Protein AF-A0A496Q673-F1 (afdb_monomer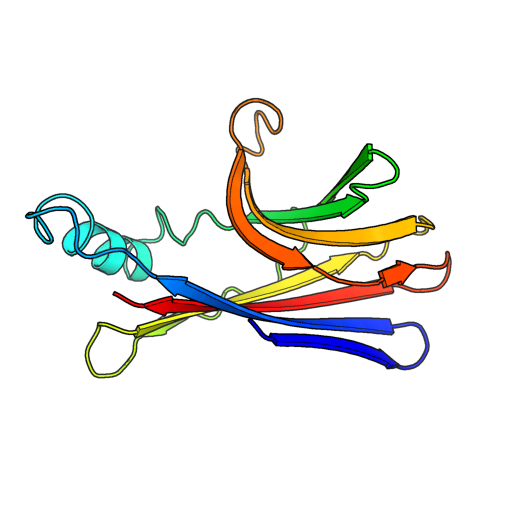_lite)

Secondary structure (DSSP, 8-state):
-EEEEEEETTEEEEEEEEEEE--TTSS-STTTTHHHHHHHHHS-SSSTT--EEEEEETTTTEEEEE-S--EEEEEEE-TTSSEEEEEEEEEE-----EEEEEEEEEEE-TTSTTT-EEEEEEEEEEEEE-TT-EEEEEEEEEEE-

Radius of gyration: 16.32 Å; chains: 1; bounding box: 43×30×43 Å

Structure (mmCIF, N/CA/C/O backbone):
data_AF-A0A496Q673-F1
#
_entry.id   AF-A0A496Q673-F1
#
loop_
_atom_site.group_PDB
_atom_site.id
_atom_site.type_symbol
_atom_site.label_atom_id
_atom_site.label_alt_id
_atom_site.label_comp_id
_atom_site.label_asym_id
_atom_site.label_entity_id
_atom_site.label_seq_id
_atom_site.pdbx_PDB_ins_code
_atom_site.Cartn_x
_atom_site.Cartn_y
_atom_site.Cartn_z
_atom_site.occupancy
_atom_site.B_iso_or_equiv
_atom_site.auth_seq_id
_atom_site.auth_comp_id
_atom_site.auth_asym_id
_atom_site.auth_atom_id
_atom_site.pdbx_PDB_model_num
ATOM 1 N N . MET A 1 1 ? -3.825 8.373 -11.706 1.00 75.38 1 MET A N 1
ATOM 2 C CA . MET A 1 1 ? -4.002 7.482 -10.546 1.00 75.38 1 MET A CA 1
ATOM 3 C C . MET A 1 1 ? -5.462 7.533 -10.165 1.00 75.38 1 MET A C 1
ATOM 5 O O . MET A 1 1 ? -6.029 8.619 -10.192 1.00 75.38 1 MET A O 1
ATOM 9 N N . THR A 1 2 ? -6.043 6.386 -9.850 1.00 84.06 2 THR A N 1
ATOM 10 C CA . THR A 1 2 ? -7.451 6.256 -9.476 1.00 84.06 2 THR A CA 1
ATOM 11 C C . THR A 1 2 ? -7.515 5.630 -8.093 1.00 84.06 2 THR A C 1
ATOM 13 O O . THR A 1 2 ? -6.848 4.631 -7.845 1.00 84.06 2 THR A O 1
ATOM 16 N N . VAL A 1 3 ? -8.302 6.215 -7.193 1.00 87.44 3 VAL A N 1
ATOM 17 C CA . VAL A 1 3 ? -8.522 5.707 -5.835 1.00 87.44 3 VAL A CA 1
ATOM 18 C C . VAL A 1 3 ? -10.020 5.607 -5.604 1.00 87.44 3 VAL A C 1
ATOM 20 O O . VAL A 1 3 ? -10.765 6.541 -5.900 1.00 87.44 3 VAL A O 1
ATOM 23 N N . ARG A 1 4 ? -10.470 4.483 -5.051 1.00 91.06 4 ARG A N 1
ATOM 24 C CA . ARG A 1 4 ? -11.857 4.278 -4.641 1.00 91.06 4 ARG A CA 1
ATOM 25 C C . ARG A 1 4 ? -11.907 3.599 -3.281 1.00 91.06 4 ARG A C 1
ATOM 27 O O . ARG A 1 4 ? -11.413 2.488 -3.121 1.00 91.06 4 ARG A O 1
ATOM 34 N N . VAL A 1 5 ? -12.577 4.234 -2.326 1.00 86.06 5 VAL A N 1
ATOM 35 C CA . VAL A 1 5 ? -12.845 3.661 -1.002 1.00 86.06 5 VAL A CA 1
ATOM 36 C C . VAL A 1 5 ? -14.299 3.193 -0.949 1.00 86.06 5 VAL A C 1
ATOM 38 O O . VAL A 1 5 ? -15.216 3.935 -1.296 1.00 86.06 5 VAL A O 1
ATOM 41 N N . VAL A 1 6 ? -14.525 1.943 -0.547 1.00 90.31 6 VAL A N 1
ATOM 42 C CA . VAL A 1 6 ? -15.849 1.317 -0.452 1.00 90.31 6 VAL A CA 1
ATOM 43 C C . VAL A 1 6 ? -16.016 0.704 0.931 1.00 90.31 6 VAL A C 1
ATOM 45 O O . VAL A 1 6 ? -15.234 -0.152 1.341 1.00 90.31 6 VAL A O 1
ATOM 48 N N . LYS A 1 7 ? -17.080 1.082 1.641 1.00 86.31 7 LYS A N 1
ATOM 49 C CA . LYS A 1 7 ? -17.464 0.433 2.898 1.00 86.31 7 LYS A CA 1
ATOM 50 C C . LYS A 1 7 ? -18.497 -0.662 2.631 1.00 86.31 7 LYS A C 1
ATOM 52 O O . LYS A 1 7 ? -19.541 -0.394 2.043 1.00 86.31 7 LYS A O 1
ATOM 57 N N . LYS A 1 8 ? -18.231 -1.888 3.092 1.00 84.00 8 LYS A N 1
ATOM 58 C CA . LYS A 1 8 ? -19.176 -3.017 3.053 1.00 84.00 8 LYS A CA 1
ATOM 59 C C . LYS A 1 8 ? -19.221 -3.691 4.423 1.00 84.00 8 LYS A C 1
ATOM 61 O O . LYS A 1 8 ? -18.346 -4.479 4.765 1.00 84.00 8 LYS A O 1
ATOM 66 N N . GLY A 1 9 ? -20.239 -3.379 5.223 1.00 87.81 9 GLY A N 1
ATOM 67 C CA . GLY A 1 9 ? -20.327 -3.867 6.603 1.00 87.81 9 GLY A CA 1
ATOM 68 C C . GLY A 1 9 ? -19.133 -3.394 7.440 1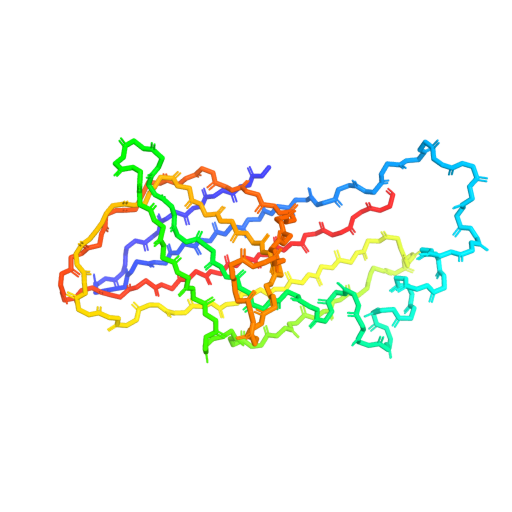.00 87.81 9 GLY A C 1
ATOM 69 O O . GLY A 1 9 ? -18.910 -2.190 7.565 1.00 87.81 9 GLY A O 1
ATOM 70 N N . ARG A 1 10 ? -18.363 -4.345 7.988 1.00 87.12 10 ARG A N 1
ATOM 71 C CA . ARG A 1 10 ? -17.136 -4.089 8.771 1.00 87.12 10 ARG A CA 1
ATOM 72 C C . ARG A 1 10 ? -15.874 -3.925 7.914 1.00 87.12 10 ARG A C 1
ATOM 74 O O . ARG A 1 10 ? -14.807 -3.669 8.458 1.00 87.12 10 ARG A O 1
ATOM 81 N N . VAL A 1 11 ? -15.987 -4.066 6.594 1.00 88.19 11 VAL A N 1
ATOM 82 C CA . VAL A 1 11 ? -14.853 -3.966 5.669 1.00 88.19 11 VAL A CA 1
ATOM 83 C C . VAL A 1 11 ? -14.771 -2.566 5.081 1.00 88.19 11 VAL A C 1
ATOM 85 O O . VAL A 1 11 ? -15.759 -2.077 4.521 1.00 88.19 11 VAL A O 1
ATOM 88 N N . LYS A 1 12 ? -13.584 -1.961 5.121 1.00 90.12 12 LYS A N 1
ATOM 89 C CA . LYS A 1 12 ? -13.222 -0.804 4.294 1.00 90.12 12 LYS A CA 1
ATOM 90 C C . LYS A 1 12 ? -12.272 -1.266 3.195 1.00 90.12 12 LYS A C 1
ATOM 92 O O . LYS A 1 12 ? -11.099 -1.519 3.444 1.00 90.12 12 LYS A O 1
ATOM 97 N N . LYS A 1 13 ? -12.809 -1.418 1.984 1.00 91.06 13 LYS A N 1
ATOM 98 C CA . LYS A 1 13 ? -12.046 -1.791 0.792 1.00 91.06 13 LYS A CA 1
ATOM 99 C C . LYS A 1 13 ? -11.492 -0.537 0.132 1.00 91.06 13 LYS A C 1
ATOM 101 O O . LYS A 1 13 ? -12.257 0.367 -0.197 1.00 91.06 13 LYS A O 1
ATOM 106 N N . VAL A 1 14 ? -10.190 -0.502 -0.091 1.00 90.75 14 VAL A N 1
ATOM 107 C CA . VAL A 1 14 ? -9.482 0.561 -0.801 1.00 90.75 14 VAL A CA 1
ATOM 108 C C . VAL A 1 14 ? -8.979 -0.038 -2.102 1.00 90.75 14 VAL A C 1
ATOM 110 O O . VAL A 1 14 ? -8.244 -1.018 -2.088 1.00 90.75 14 VAL A O 1
ATOM 113 N N . LEU A 1 15 ? -9.422 0.510 -3.225 1.00 91.25 15 LEU A N 1
ATOM 114 C CA . LEU A 1 15 ? -9.040 0.073 -4.562 1.00 91.25 15 LEU A CA 1
ATOM 115 C C . LEU A 1 15 ? -8.202 1.179 -5.193 1.00 91.25 15 LEU A C 1
ATOM 117 O O . LEU A 1 15 ? -8.665 2.319 -5.281 1.00 91.25 15 LEU A O 1
ATOM 121 N N . ILE A 1 16 ? -6.981 0.854 -5.599 1.00 88.69 16 ILE A N 1
ATOM 122 C CA . ILE A 1 16 ? -6.011 1.820 -6.113 1.00 88.69 16 ILE A CA 1
ATOM 123 C C . ILE A 1 16 ? -5.476 1.316 -7.441 1.00 88.69 16 ILE A C 1
ATOM 125 O O . ILE A 1 16 ? -5.063 0.166 -7.555 1.00 88.69 16 ILE A O 1
ATOM 129 N N . GLU A 1 17 ? -5.448 2.201 -8.429 1.00 85.31 17 GLU A N 1
ATOM 130 C CA . GLU A 1 17 ? -4.749 1.977 -9.687 1.00 85.31 17 GLU A CA 1
ATOM 131 C C . GLU A 1 17 ? -3.745 3.105 -9.924 1.00 85.31 17 GLU A C 1
ATOM 133 O O . GLU A 1 17 ? -4.102 4.291 -10.000 1.00 85.31 17 GLU A O 1
ATOM 138 N N . SER A 1 18 ? -2.472 2.744 -10.061 1.00 81.06 18 SER A N 1
ATOM 139 C CA . SER A 1 18 ? -1.390 3.686 -10.349 1.00 81.06 18 SER A CA 1
ATOM 140 C C . SER A 1 18 ? -0.571 3.245 -11.556 1.00 81.06 18 SER A C 1
ATOM 142 O O . SE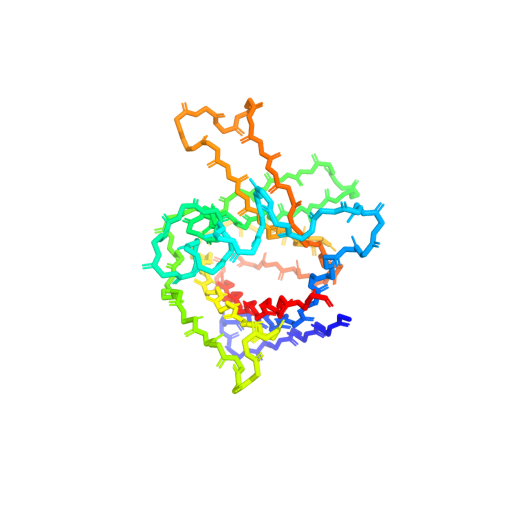R A 1 18 ? -0.638 2.103 -12.000 1.00 81.06 18 SER A O 1
ATOM 144 N N . VAL A 1 19 ? 0.180 4.194 -12.116 1.00 74.56 19 VAL A N 1
ATOM 145 C CA . VAL A 1 19 ? 1.066 3.963 -13.257 1.00 74.56 19 VAL A CA 1
ATOM 146 C C . VAL A 1 19 ? 2.458 4.434 -12.870 1.00 74.56 19 VAL A C 1
ATOM 148 O O . VAL A 1 19 ? 2.648 5.621 -12.604 1.00 74.56 19 VAL A O 1
ATOM 151 N N . LEU A 1 20 ? 3.423 3.524 -12.890 1.00 71.38 20 LEU A N 1
ATOM 152 C CA . LEU A 1 20 ? 4.842 3.833 -12.827 1.00 71.38 20 LEU A CA 1
ATOM 153 C C . LEU A 1 20 ? 5.371 3.972 -14.258 1.00 71.38 20 LEU A C 1
ATOM 155 O O . LEU A 1 20 ? 5.329 3.019 -15.035 1.00 71.38 20 LEU A O 1
ATOM 159 N N . ARG A 1 21 ? 5.841 5.173 -14.615 1.00 66.50 21 ARG A N 1
ATOM 160 C CA . ARG A 1 21 ? 6.469 5.448 -15.916 1.00 66.50 21 ARG A CA 1
ATOM 161 C C . ARG A 1 21 ? 7.982 5.443 -15.775 1.00 66.50 21 ARG A C 1
ATOM 163 O O . ARG A 1 21 ? 8.530 6.235 -15.008 1.00 66.50 21 ARG A O 1
ATOM 170 N N . LEU A 1 22 ? 8.650 4.603 -16.550 1.00 58.44 22 LEU A N 1
ATOM 171 C CA . LEU A 1 22 ? 10.105 4.541 -16.601 1.00 58.44 22 LEU A CA 1
ATOM 172 C C . LEU A 1 22 ? 10.591 5.559 -17.658 1.00 58.44 22 LEU A C 1
ATOM 174 O O . LEU A 1 22 ? 10.364 5.400 -18.849 1.00 58.44 22 LEU A O 1
ATOM 178 N N . ASN A 1 23 ? 11.181 6.688 -17.246 1.00 48.78 23 ASN A N 1
ATOM 179 C CA . ASN A 1 23 ? 11.498 7.798 -18.164 1.00 48.78 23 ASN A CA 1
ATOM 180 C C . ASN A 1 23 ? 12.648 7.485 -19.157 1.00 48.78 23 ASN A C 1
ATOM 182 O O . ASN A 1 23 ? 13.770 7.191 -18.748 1.00 48.78 23 ASN A O 1
ATOM 186 N N . LYS A 1 24 ? 12.418 7.740 -20.457 1.00 38.84 24 LYS A N 1
ATOM 187 C CA . LYS A 1 24 ? 13.354 7.657 -21.614 1.00 38.84 24 LYS A CA 1
ATOM 188 C C . LYS A 1 24 ? 14.572 8.621 -21.618 1.00 38.84 24 LYS A C 1
ATOM 190 O O . LYS A 1 24 ? 15.076 8.962 -22.686 1.00 38.84 24 LYS A O 1
ATOM 195 N N . LYS A 1 25 ? 15.066 9.117 -20.474 1.00 37.44 25 LYS A N 1
ATOM 196 C CA . LYS A 1 25 ? 16.209 10.070 -20.434 1.00 37.44 25 LYS A CA 1
ATOM 197 C C . LYS A 1 25 ? 17.591 9.444 -20.213 1.00 37.44 25 LYS A C 1
ATOM 199 O O . LYS A 1 25 ? 18.580 10.169 -20.270 1.00 37.44 25 LYS A O 1
ATOM 204 N N . ASN A 1 26 ? 17.681 8.126 -20.064 1.00 35.03 26 ASN A N 1
ATOM 205 C CA . ASN A 1 26 ? 18.953 7.407 -20.107 1.00 35.03 26 ASN A CA 1
ATOM 206 C C . ASN A 1 26 ? 19.106 6.750 -21.484 1.00 35.03 26 ASN A C 1
ATOM 208 O O . ASN A 1 26 ? 18.317 5.882 -21.849 1.00 35.03 26 ASN A O 1
ATOM 212 N N . LYS A 1 27 ? 20.116 7.166 -22.263 1.00 31.41 27 LYS A N 1
ATOM 213 C CA . LYS A 1 27 ? 20.520 6.541 -23.542 1.00 31.41 27 LYS A CA 1
ATOM 214 C C . LYS A 1 27 ? 21.186 5.170 -23.320 1.00 31.41 27 LYS A C 1
ATOM 216 O O . LYS A 1 27 ? 22.305 4.932 -23.754 1.00 31.41 27 LYS A O 1
ATOM 221 N N . SER A 1 28 ? 20.504 4.287 -22.608 1.00 30.02 28 SER A N 1
ATOM 222 C CA . SER A 1 28 ? 20.840 2.875 -22.471 1.00 30.02 28 SER A CA 1
ATOM 223 C C . SER A 1 28 ? 19.603 2.171 -21.930 1.00 30.02 28 SER A C 1
ATOM 225 O O . SER A 1 28 ? 19.400 2.087 -20.720 1.00 30.02 28 SER A O 1
ATOM 227 N N . ILE A 1 29 ? 18.787 1.660 -22.846 1.00 35.31 29 ILE A N 1
ATOM 228 C CA . ILE A 1 29 ? 17.806 0.615 -22.542 1.00 35.31 29 ILE A CA 1
ATOM 229 C C . ILE A 1 29 ? 18.547 -0.721 -22.243 1.00 35.31 29 ILE A C 1
ATOM 231 O O . ILE A 1 29 ? 18.005 -1.588 -21.566 1.00 35.31 29 ILE A O 1
ATOM 235 N N . ASP A 1 30 ? 19.847 -0.826 -22.563 1.00 34.31 30 ASP A N 1
ATOM 236 C CA . ASP A 1 30 ? 20.544 -2.105 -22.782 1.00 34.31 30 ASP A CA 1
ATOM 237 C C . ASP A 1 30 ? 21.698 -2.482 -21.826 1.00 34.31 30 ASP A C 1
ATOM 239 O O . ASP A 1 30 ? 22.567 -3.252 -22.214 1.00 34.31 30 ASP A O 1
ATOM 243 N N . TYR A 1 31 ? 21.745 -2.038 -20.563 1.00 29.81 31 TYR A N 1
ATOM 244 C CA . TYR A 1 31 ? 22.688 -2.684 -19.613 1.00 29.81 31 TYR A CA 1
ATOM 245 C C . TYR A 1 31 ? 22.185 -2.896 -18.184 1.00 29.81 31 TYR A C 1
ATOM 247 O O . TYR A 1 31 ? 22.920 -3.381 -17.329 1.00 29.81 31 TYR A O 1
ATOM 255 N N . GLY A 1 32 ? 20.924 -2.573 -17.899 1.00 32.81 32 GLY A N 1
ATOM 256 C CA . GLY A 1 32 ? 20.412 -2.778 -16.545 1.00 32.81 32 GLY A CA 1
ATOM 257 C C . GLY A 1 32 ? 18.928 -2.545 -16.339 1.00 32.81 32 GLY A C 1
ATOM 258 O O . GLY A 1 32 ? 18.543 -2.405 -15.184 1.00 32.81 32 GLY A O 1
ATOM 259 N N . LEU A 1 33 ? 18.113 -2.497 -17.406 1.00 33.22 33 LEU A N 1
ATOM 260 C CA . LEU A 1 33 ? 16.643 -2.448 -17.310 1.00 33.22 33 LEU A CA 1
ATOM 261 C C . LEU A 1 33 ? 15.930 -3.324 -18.362 1.00 33.22 33 LEU A C 1
ATOM 263 O O . LEU A 1 33 ? 14.907 -3.905 -18.026 1.00 33.22 33 LEU A O 1
ATOM 267 N N . CYS A 1 34 ? 16.444 -3.521 -19.587 1.00 37.91 34 CYS A N 1
ATOM 268 C CA . CYS A 1 34 ? 15.765 -4.416 -20.546 1.00 37.91 34 CYS A CA 1
ATOM 269 C C . CYS A 1 34 ? 16.031 -5.908 -20.283 1.00 37.91 34 CYS A C 1
ATOM 271 O O . CYS A 1 34 ? 15.142 -6.733 -20.472 1.00 37.91 34 CYS A O 1
ATOM 273 N N . ASP A 1 35 ? 17.207 -6.245 -19.753 1.00 34.09 35 ASP A N 1
ATOM 274 C CA . ASP A 1 35 ? 17.503 -7.608 -19.308 1.00 34.09 35 ASP A CA 1
ATOM 275 C C . ASP A 1 35 ? 17.098 -7.822 -17.845 1.00 34.09 35 ASP A C 1
ATOM 277 O O . ASP A 1 35 ? 16.787 -8.930 -17.470 1.00 34.09 35 ASP A O 1
ATOM 281 N N . SER A 1 36 ? 17.020 -6.782 -17.011 1.00 37.75 36 SER A N 1
ATOM 282 C CA . SER A 1 36 ? 16.716 -6.898 -15.575 1.00 37.75 36 SER A CA 1
ATOM 283 C C . SER A 1 36 ? 15.287 -6.537 -15.192 1.00 37.75 36 SER A C 1
ATOM 285 O O . SER A 1 36 ? 14.917 -6.877 -14.091 1.00 37.75 36 SER A O 1
ATOM 287 N N . VAL A 1 37 ? 14.457 -5.904 -16.028 1.00 38.34 37 VAL A N 1
ATOM 288 C CA . VAL A 1 37 ? 12.992 -5.870 -15.820 1.00 38.34 37 VAL A CA 1
ATOM 289 C C . VAL A 1 37 ? 12.362 -7.047 -16.543 1.00 38.34 37 VAL A C 1
ATOM 291 O O . VAL A 1 37 ? 11.509 -7.709 -15.975 1.00 38.34 37 VAL A O 1
ATOM 294 N N . GLY A 1 38 ? 12.859 -7.382 -17.739 1.00 37.56 38 GLY A N 1
ATOM 295 C CA . GLY A 1 38 ? 12.559 -8.645 -18.412 1.00 37.56 38 GLY A CA 1
ATOM 296 C C . GLY A 1 38 ? 12.937 -9.846 -17.545 1.00 37.56 38 GLY A C 1
ATOM 297 O O . GLY A 1 38 ? 12.067 -10.670 -17.279 1.00 37.56 38 GLY A O 1
ATOM 298 N N . ARG A 1 39 ? 14.171 -9.896 -17.001 1.00 37.19 39 ARG A N 1
ATOM 299 C CA . ARG A 1 39 ? 14.534 -10.856 -15.945 1.00 37.19 39 ARG A CA 1
ATOM 300 C C . ARG A 1 39 ? 13.896 -10.525 -14.602 1.00 37.19 39 ARG A C 1
ATOM 302 O O . ARG A 1 39 ? 13.396 -11.454 -14.046 1.00 37.19 39 ARG A O 1
ATOM 309 N N . ALA A 1 40 ? 13.726 -9.313 -14.070 1.00 38.91 40 ALA A N 1
ATOM 310 C CA . ALA A 1 40 ? 13.007 -9.168 -12.777 1.00 38.91 40 ALA A CA 1
ATOM 311 C C . ALA A 1 40 ? 11.529 -9.592 -12.832 1.00 38.91 40 ALA A C 1
ATOM 313 O O . ALA A 1 40 ? 10.941 -9.876 -11.791 1.00 38.91 40 ALA A O 1
ATOM 314 N N . ILE A 1 41 ? 10.934 -9.639 -14.027 1.00 38.34 41 ILE A N 1
ATOM 315 C CA . ILE A 1 41 ? 9.610 -10.213 -14.279 1.00 38.34 41 ILE A CA 1
ATOM 316 C C . ILE A 1 41 ? 9.699 -11.741 -14.513 1.00 38.34 41 ILE A C 1
ATOM 318 O O . ILE A 1 41 ? 8.772 -12.448 -14.132 1.00 38.34 41 ILE A O 1
ATOM 322 N N . HIS A 1 42 ? 10.798 -12.272 -15.074 1.00 36.31 42 HIS A N 1
ATOM 323 C CA . HIS A 1 42 ? 11.047 -13.720 -15.282 1.00 36.31 42 HIS A CA 1
ATOM 324 C C . HIS A 1 42 ? 11.855 -14.439 -14.169 1.00 36.31 42 HIS A C 1
ATOM 326 O O . HIS A 1 42 ? 11.931 -15.663 -14.157 1.00 36.31 42 HIS A O 1
ATOM 332 N N . ASP A 1 43 ? 12.462 -13.678 -13.268 1.00 35.09 43 ASP A N 1
ATOM 333 C CA . ASP A 1 43 ? 13.629 -13.934 -12.408 1.00 35.09 43 ASP A CA 1
ATOM 334 C C . ASP A 1 43 ? 13.541 -12.886 -11.267 1.00 35.09 43 ASP A C 1
ATOM 336 O O . ASP A 1 43 ? 14.295 -11.922 -11.165 1.00 35.09 43 ASP A O 1
ATOM 340 N N . TYR A 1 44 ? 12.472 -13.015 -10.484 1.00 40.44 44 TYR A N 1
ATOM 341 C CA . TYR A 1 44 ? 12.054 -12.261 -9.297 1.00 40.44 44 TYR A CA 1
ATOM 342 C C . TYR A 1 44 ? 13.143 -11.521 -8.461 1.00 40.44 44 TYR A C 1
ATOM 344 O O . TYR A 1 44 ? 13.359 -11.899 -7.311 1.00 40.44 44 TYR A O 1
ATOM 352 N N . SER A 1 45 ? 13.773 -10.432 -8.929 1.00 39.25 45 SER A N 1
ATOM 353 C CA . SER A 1 45 ? 14.698 -9.643 -8.079 1.00 39.25 45 SER A CA 1
ATOM 354 C C . SER A 1 45 ? 14.223 -8.224 -7.754 1.00 39.25 45 SER A C 1
ATOM 356 O O . SER A 1 45 ? 14.203 -7.881 -6.584 1.00 39.25 45 SER A O 1
ATOM 358 N N . ASP A 1 46 ? 13.747 -7.420 -8.715 1.00 39.78 46 ASP A N 1
ATOM 359 C CA . ASP A 1 46 ? 13.505 -5.981 -8.442 1.00 39.78 46 ASP A CA 1
ATOM 360 C C . ASP A 1 46 ? 12.023 -5.556 -8.425 1.00 39.78 46 ASP A C 1
ATOM 362 O O . ASP A 1 46 ? 11.657 -4.583 -7.767 1.00 39.78 46 ASP A O 1
ATOM 366 N N . VAL A 1 47 ? 11.132 -6.300 -9.091 1.00 44.81 47 VAL A N 1
ATOM 367 C CA . VAL A 1 47 ? 9.665 -6.200 -8.892 1.00 44.81 47 VAL A CA 1
ATOM 368 C C . VAL A 1 47 ? 9.194 -7.197 -7.821 1.00 44.81 47 VAL A C 1
ATOM 370 O O . VAL A 1 47 ? 8.154 -7.004 -7.194 1.00 44.81 47 VAL A O 1
ATOM 373 N N . ALA A 1 48 ? 10.020 -8.207 -7.530 1.00 46.72 48 ALA A N 1
ATOM 374 C CA . ALA A 1 48 ? 9.869 -9.147 -6.419 1.00 46.72 48 ALA A CA 1
ATOM 375 C C . ALA A 1 48 ? 10.093 -8.531 -5.031 1.00 46.72 48 ALA A C 1
ATOM 377 O O . ALA A 1 48 ? 9.912 -9.191 -4.012 1.00 46.72 48 ALA A O 1
ATOM 378 N N . GLU A 1 49 ? 10.486 -7.263 -4.992 1.00 58.94 49 GLU A N 1
ATOM 379 C CA . GLU A 1 49 ? 10.818 -6.553 -3.769 1.00 58.94 49 GLU A CA 1
ATOM 380 C C . GLU A 1 49 ? 9.661 -5.725 -3.208 1.00 58.94 49 GLU A C 1
ATOM 382 O O . GLU A 1 49 ? 9.761 -5.268 -2.069 1.00 58.94 49 GLU A O 1
ATOM 387 N N . ILE A 1 50 ? 8.553 -5.544 -3.942 1.00 72.31 50 ILE A N 1
ATOM 388 C CA . ILE A 1 50 ? 7.370 -4.905 -3.357 1.00 72.31 50 ILE A CA 1
ATOM 389 C C . ILE A 1 50 ? 6.902 -5.787 -2.202 1.00 72.31 50 ILE A C 1
ATOM 391 O O . ILE A 1 50 ? 6.355 -6.861 -2.413 1.00 72.31 50 ILE A O 1
ATOM 395 N N . ASN A 1 51 ? 7.145 -5.346 -0.976 1.00 75.38 51 ASN A N 1
ATOM 396 C CA . ASN A 1 51 ? 6.931 -6.155 0.224 1.00 75.38 51 ASN A CA 1
ATOM 397 C C . ASN A 1 51 ? 6.309 -5.343 1.364 1.00 75.38 51 ASN A C 1
ATOM 399 O O . ASN A 1 51 ? 6.248 -5.807 2.506 1.00 75.38 51 ASN A O 1
ATOM 403 N N . ILE A 1 52 ? 5.878 -4.113 1.065 1.00 81.12 52 ILE A N 1
ATOM 404 C CA . ILE A 1 52 ? 5.377 -3.207 2.080 1.00 81.12 52 ILE A CA 1
ATOM 405 C C . ILE A 1 52 ? 4.355 -2.204 1.537 1.00 81.12 52 ILE A C 1
ATOM 407 O O . ILE A 1 52 ? 4.504 -1.628 0.456 1.00 81.12 52 ILE A O 1
ATOM 411 N N . ILE A 1 53 ? 3.328 -1.961 2.351 1.00 87.88 53 ILE A N 1
ATOM 412 C CA . ILE A 1 53 ? 2.427 -0.812 2.242 1.00 87.88 53 ILE A CA 1
ATOM 413 C C . ILE A 1 53 ? 2.627 0.077 3.470 1.00 87.88 53 ILE A C 1
ATOM 415 O O . ILE A 1 53 ? 2.597 -0.415 4.601 1.00 87.88 53 ILE A O 1
ATOM 419 N N . TRP A 1 54 ? 2.819 1.381 3.261 1.00 90.44 54 TRP A N 1
ATOM 420 C CA . TRP A 1 54 ? 2.911 2.372 4.338 1.00 90.44 54 TRP A CA 1
ATOM 421 C C . TRP A 1 54 ? 1.567 3.075 4.444 1.00 90.44 54 TRP A C 1
ATOM 423 O O . TRP A 1 54 ? 1.131 3.731 3.499 1.00 90.44 54 TRP A O 1
ATOM 433 N N . LEU A 1 55 ? 0.914 2.942 5.592 1.00 93.31 55 LEU A N 1
ATOM 434 C CA . LEU A 1 55 ? -0.202 3.793 5.975 1.00 93.31 55 LEU A CA 1
ATOM 435 C C . LEU A 1 55 ? 0.388 5.036 6.626 1.00 93.31 55 LEU A C 1
ATOM 437 O O . LEU A 1 55 ? 1.133 4.909 7.595 1.00 93.31 55 LEU A O 1
ATOM 441 N N . ARG A 1 56 ? 0.083 6.220 6.105 1.00 94.25 56 ARG A N 1
ATOM 442 C CA . ARG A 1 56 ? 0.614 7.476 6.634 1.00 94.25 56 ARG A CA 1
ATOM 443 C C . ARG A 1 56 ? -0.513 8.443 6.948 1.00 94.25 56 ARG A C 1
ATOM 445 O O . ARG A 1 56 ? -1.485 8.561 6.196 1.00 94.25 56 ARG A O 1
ATOM 452 N N . ASN A 1 57 ? -0.332 9.167 8.042 1.00 94.94 57 ASN A N 1
ATOM 453 C CA . ASN A 1 57 ? -1.017 10.419 8.281 1.00 94.94 57 ASN A CA 1
ATOM 454 C C . ASN A 1 57 ? 0.027 11.530 8.341 1.00 94.94 57 ASN A C 1
ATOM 456 O O . ASN A 1 57 ? 0.751 11.669 9.326 1.00 94.94 57 ASN A O 1
ATOM 460 N N . THR A 1 58 ? 0.123 12.302 7.265 1.00 90.81 58 THR A N 1
ATOM 461 C CA . THR A 1 58 ? 1.090 13.399 7.157 1.00 90.81 58 THR A CA 1
ATOM 462 C C . THR A 1 58 ? 0.728 14.600 8.031 1.00 90.81 58 THR A C 1
ATOM 464 O O . THR A 1 58 ? 1.622 15.354 8.401 1.00 90.81 58 THR A O 1
ATOM 467 N N . GLU A 1 59 ? -0.540 14.759 8.420 1.00 93.06 59 GLU A N 1
ATOM 468 C CA . GLU A 1 59 ? -0.998 15.842 9.303 1.00 93.06 59 GLU A CA 1
ATOM 469 C C . GLU A 1 59 ? -0.688 15.544 10.775 1.00 93.06 59 GLU A C 1
ATOM 471 O O . GLU A 1 59 ? -0.289 16.429 11.526 1.00 93.06 59 GLU A O 1
ATOM 476 N N . GLN A 1 60 ? -0.843 14.282 11.182 1.00 90.62 60 GLN A N 1
ATOM 477 C CA . GLN A 1 60 ? -0.573 13.801 12.541 1.00 90.62 60 GLN A CA 1
ATOM 478 C C . GLN A 1 60 ? 0.829 13.190 12.703 1.00 90.62 60 GLN A C 1
ATOM 480 O O . GLN A 1 60 ? 1.159 12.700 13.780 1.00 90.62 60 GLN A O 1
ATOM 485 N N . ALA A 1 61 ? 1.645 13.216 11.644 1.00 92.00 61 ALA A N 1
ATOM 486 C CA . ALA A 1 61 ? 3.024 12.731 11.604 1.00 92.00 61 ALA A CA 1
ATOM 487 C C . ALA A 1 61 ? 3.215 11.288 12.118 1.00 92.00 61 ALA A C 1
ATOM 489 O O . ALA A 1 61 ? 4.176 11.001 12.831 1.00 92.00 61 ALA A O 1
ATOM 490 N N . TRP A 1 62 ? 2.320 10.369 11.737 1.00 92.75 62 TRP A N 1
ATOM 491 C CA . TRP A 1 62 ? 2.469 8.946 12.052 1.00 92.75 62 TRP A CA 1
ATOM 492 C C . TRP A 1 62 ? 2.498 8.075 10.794 1.00 92.75 62 TRP A C 1
ATOM 494 O O . TRP A 1 62 ? 1.934 8.416 9.749 1.00 92.75 62 TRP A O 1
ATOM 504 N N . GLU A 1 63 ? 3.153 6.923 10.918 1.00 90.19 63 GLU A N 1
ATOM 505 C CA . GLU A 1 63 ? 3.213 5.889 9.891 1.00 90.19 63 GLU A CA 1
ATOM 506 C C . GLU A 1 63 ? 3.052 4.486 10.491 1.00 90.19 63 GLU A C 1
ATOM 508 O O . GLU A 1 63 ? 3.474 4.216 11.617 1.00 90.19 63 GLU A O 1
ATOM 513 N N . LYS A 1 64 ? 2.411 3.591 9.741 1.00 90.31 64 LYS A N 1
ATOM 514 C CA . LYS A 1 64 ? 2.265 2.167 10.058 1.00 90.31 64 LYS A CA 1
ATOM 515 C C . LYS A 1 64 ? 2.618 1.356 8.826 1.00 90.31 64 LYS A C 1
ATOM 517 O O . LYS A 1 64 ? 2.220 1.687 7.713 1.00 90.31 64 LYS A O 1
ATOM 522 N N . TYR A 1 65 ? 3.316 0.256 9.046 1.00 87.94 65 TYR A N 1
ATOM 523 C CA . TYR A 1 65 ? 3.798 -0.620 7.992 1.00 87.94 65 TYR A CA 1
ATOM 524 C C . TYR A 1 65 ? 3.000 -1.922 7.965 1.00 87.94 65 TYR A C 1
ATOM 526 O O . TYR A 1 65 ? 2.830 -2.564 9.001 1.00 87.94 65 TYR A O 1
ATOM 534 N N . ILE A 1 66 ? 2.532 -2.327 6.783 1.00 85.62 66 ILE A N 1
ATOM 535 C CA . ILE A 1 66 ? 1.942 -3.650 6.556 1.00 85.62 66 ILE A CA 1
ATOM 536 C C . ILE A 1 66 ? 2.904 -4.454 5.682 1.00 85.62 66 ILE A C 1
ATOM 538 O O . ILE A 1 66 ? 3.107 -4.108 4.520 1.00 85.62 66 ILE A O 1
ATOM 542 N N . THR A 1 67 ? 3.486 -5.511 6.254 1.00 75.44 67 THR A N 1
ATOM 543 C CA . THR A 1 67 ? 4.477 -6.387 5.595 1.00 75.44 67 THR A CA 1
ATOM 544 C C . THR A 1 67 ? 4.064 -7.863 5.542 1.00 75.44 67 THR A C 1
ATOM 546 O O . THR A 1 67 ? 4.573 -8.606 4.712 1.00 75.44 67 THR A O 1
ATOM 549 N N . LYS A 1 68 ? 3.167 -8.323 6.431 1.00 53.06 68 LYS A N 1
ATOM 550 C CA . LYS A 1 68 ? 2.997 -9.759 6.738 1.00 53.06 68 LYS A CA 1
ATOM 551 C C . LYS A 1 68 ? 1.891 -10.492 5.961 1.00 53.06 68 LYS A C 1
ATOM 553 O O . LYS A 1 68 ? 1.878 -11.713 5.973 1.00 53.06 68 LYS A O 1
ATOM 558 N N . ASP A 1 69 ? 1.026 -9.791 5.232 1.00 51.12 69 ASP A N 1
ATOM 559 C CA . ASP A 1 69 ? -0.168 -10.388 4.606 1.00 51.12 69 ASP A CA 1
ATOM 560 C C . ASP A 1 69 ? -0.402 -9.878 3.170 1.00 51.12 69 ASP A C 1
ATOM 562 O O . ASP A 1 69 ? -1.537 -9.612 2.771 1.00 51.12 69 ASP A O 1
ATOM 566 N N . MET A 1 70 ? 0.675 -9.700 2.391 1.00 56.16 70 MET A N 1
ATOM 567 C CA . MET A 1 70 ? 0.592 -9.393 0.955 1.00 56.16 70 MET A CA 1
ATOM 568 C C . MET A 1 70 ? 0.143 -10.637 0.186 1.00 56.16 70 MET A C 1
ATOM 570 O O . MET A 1 70 ? 0.945 -11.455 -0.262 1.00 56.16 70 MET A O 1
ATOM 574 N N . GLY A 1 71 ? -1.173 -10.807 0.105 1.00 43.66 71 GLY A N 1
ATOM 575 C CA . GLY A 1 71 ? -1.817 -11.886 -0.618 1.00 43.66 71 GLY A CA 1
ATOM 576 C C . GLY A 1 71 ? -1.655 -11.683 -2.119 1.00 43.66 71 GLY A C 1
ATOM 577 O O . GLY A 1 71 ? -2.229 -10.757 -2.677 1.00 43.66 71 GLY A O 1
ATOM 578 N N . ASN A 1 72 ? -0.921 -12.599 -2.747 1.00 51.59 72 ASN A N 1
ATOM 579 C CA . ASN A 1 72 ? -0.846 -12.835 -4.189 1.00 51.59 72 ASN A CA 1
ATOM 580 C C . ASN A 1 72 ? -0.348 -11.660 -5.045 1.00 51.59 72 ASN A C 1
ATOM 582 O O . ASN A 1 72 ? -1.096 -10.752 -5.395 1.00 51.59 72 ASN A O 1
ATOM 586 N N . PHE A 1 73 ? 0.895 -11.777 -5.511 1.00 57.50 73 PHE A N 1
ATOM 587 C CA . PHE A 1 73 ? 1.394 -11.001 -6.641 1.00 57.50 73 PHE A CA 1
ATOM 588 C C . PHE A 1 73 ? 0.909 -11.656 -7.930 1.00 57.50 73 PHE A C 1
ATOM 590 O O . PHE A 1 73 ? 1.486 -12.640 -8.392 1.00 57.50 73 PHE A O 1
ATOM 597 N N . ASN A 1 74 ? -0.166 -11.133 -8.511 1.00 55.38 74 ASN A N 1
ATOM 598 C CA . ASN A 1 74 ? -0.482 -11.462 -9.895 1.00 55.38 74 ASN A CA 1
ATOM 599 C C . ASN A 1 74 ? 0.326 -10.529 -10.794 1.00 55.38 74 ASN A C 1
ATOM 601 O O . ASN A 1 74 ? 0.262 -9.310 -10.630 1.00 55.38 74 ASN A O 1
ATOM 605 N N . VAL A 1 75 ? 1.089 -11.111 -11.719 1.00 58.81 75 VAL A N 1
ATOM 606 C CA . VAL A 1 75 ? 1.910 -10.383 -12.688 1.00 58.81 75 VAL A CA 1
ATOM 607 C C . VAL A 1 75 ? 1.435 -10.746 -14.089 1.00 58.81 75 VAL A C 1
ATOM 609 O O . VAL A 1 75 ? 1.256 -11.922 -14.400 1.00 58.81 75 VAL A O 1
ATOM 612 N N . SER A 1 76 ? 1.227 -9.743 -14.939 1.00 57.38 76 SER A N 1
ATOM 613 C CA . SER A 1 76 ? 0.946 -9.934 -16.367 1.00 57.38 76 SER A CA 1
ATOM 614 C C . SER A 1 76 ? 1.940 -9.138 -17.193 1.00 57.38 76 SER A C 1
ATOM 616 O O . SER A 1 76 ? 2.251 -7.999 -16.844 1.00 57.38 76 SER A O 1
ATOM 618 N N . SER A 1 77 ? 2.356 -9.696 -18.327 1.00 54.16 77 SER A N 1
ATOM 619 C CA . SER A 1 77 ? 3.012 -8.967 -19.412 1.00 54.16 77 SER A CA 1
ATOM 620 C C . SER A 1 77 ? 2.004 -8.664 -20.526 1.00 54.16 77 SER A C 1
ATOM 622 O O . SER A 1 77 ? 1.105 -9.456 -20.814 1.00 54.16 77 SER A O 1
ATOM 624 N N . GLY A 1 78 ? 2.104 -7.477 -21.114 1.00 45.88 78 GLY A N 1
ATOM 625 C CA . GLY A 1 78 ? 1.389 -7.083 -22.320 1.00 45.88 78 GLY A CA 1
ATOM 626 C C . GLY A 1 78 ? 1.962 -7.798 -23.541 1.00 45.88 78 GLY A C 1
ATOM 627 O O . GLY A 1 78 ? 3.135 -8.168 -23.567 1.00 45.88 78 GLY A O 1
ATOM 628 N N . GLY A 1 79 ? 1.133 -7.984 -24.572 1.00 39.88 79 GLY A N 1
ATOM 629 C CA . GLY A 1 79 ? 1.505 -8.707 -25.796 1.00 39.88 79 GLY A CA 1
ATOM 630 C C . GLY A 1 79 ? 2.645 -8.078 -26.611 1.00 39.88 79 GLY A C 1
ATOM 631 O O . GLY A 1 79 ? 3.131 -8.714 -27.539 1.00 39.88 79 GLY A O 1
ATOM 632 N N . ASP A 1 80 ? 3.079 -6.861 -26.268 1.00 49.16 80 ASP A N 1
ATOM 633 C CA . ASP A 1 80 ? 4.224 -6.164 -26.865 1.00 49.16 80 ASP A CA 1
ATOM 634 C C . ASP A 1 80 ? 5.458 -6.084 -25.942 1.00 49.16 80 ASP A C 1
ATOM 636 O O . ASP A 1 80 ? 6.437 -5.434 -26.300 1.00 49.16 80 ASP A O 1
ATOM 640 N N . LEU A 1 81 ? 5.427 -6.747 -24.774 1.00 48.41 81 LEU A N 1
ATOM 641 C CA . LEU A 1 81 ? 6.476 -6.744 -23.740 1.00 48.41 81 LEU A CA 1
ATOM 642 C C . LEU A 1 81 ? 6.767 -5.370 -23.095 1.00 48.41 81 LEU A C 1
ATOM 644 O O . LEU A 1 81 ? 7.717 -5.263 -22.320 1.00 48.41 81 LEU A O 1
ATOM 648 N N . THR A 1 82 ? 5.972 -4.327 -23.371 1.00 49.16 82 THR A N 1
ATOM 649 C CA . THR A 1 82 ? 6.241 -2.956 -22.880 1.00 49.16 82 THR A CA 1
ATOM 650 C C . THR A 1 82 ? 5.390 -2.524 -21.688 1.00 49.16 82 THR A C 1
ATOM 652 O O . THR A 1 82 ? 5.820 -1.673 -20.904 1.00 49.16 82 THR A O 1
ATOM 655 N N . ASP A 1 83 ? 4.213 -3.128 -21.519 1.00 55.16 83 ASP A N 1
ATOM 656 C CA . ASP A 1 83 ? 3.299 -2.866 -20.410 1.00 55.16 83 ASP A CA 1
ATOM 657 C C . ASP A 1 83 ? 3.231 -4.094 -19.488 1.00 55.16 83 ASP A C 1
ATOM 659 O O . ASP A 1 83 ? 2.972 -5.203 -19.945 1.00 55.16 83 ASP A O 1
ATOM 663 N N . ALA A 1 84 ? 3.419 -3.913 -18.182 1.00 67.56 84 ALA A N 1
ATOM 664 C CA . ALA A 1 84 ? 3.182 -4.950 -17.176 1.00 67.56 84 ALA A CA 1
ATOM 665 C C . ALA A 1 84 ? 2.284 -4.420 -16.056 1.00 67.56 84 ALA A C 1
ATOM 667 O O . ALA A 1 84 ? 2.098 -3.209 -15.920 1.00 67.56 84 ALA A O 1
ATOM 668 N N . TRP A 1 85 ? 1.722 -5.303 -15.235 1.00 70.94 85 TRP A N 1
ATOM 669 C CA . TRP A 1 85 ? 1.093 -4.881 -13.985 1.00 70.94 85 TRP A CA 1
ATOM 670 C C . TRP A 1 85 ? 1.355 -5.857 -12.845 1.00 70.94 85 TRP A C 1
ATOM 672 O O . TRP A 1 85 ? 1.594 -7.039 -13.082 1.00 70.94 85 TRP A O 1
ATOM 682 N N . VAL A 1 86 ? 1.301 -5.331 -11.621 1.00 74.31 86 VAL A N 1
ATOM 683 C CA . VAL A 1 86 ? 1.377 -6.080 -10.363 1.00 74.31 86 VAL A CA 1
ATOM 684 C C . VAL A 1 86 ? 0.156 -5.739 -9.521 1.00 74.31 86 VAL A C 1
ATOM 686 O O . VAL A 1 86 ? -0.096 -4.561 -9.266 1.00 74.31 86 VAL A O 1
ATOM 689 N N . ASP A 1 87 ? -0.588 -6.754 -9.089 1.00 77.44 87 ASP A N 1
ATOM 690 C CA . ASP A 1 87 ? -1.618 -6.588 -8.061 1.00 77.44 87 ASP A CA 1
ATOM 691 C C . ASP A 1 87 ? -1.031 -6.883 -6.682 1.00 77.44 87 ASP A C 1
ATOM 693 O O . ASP A 1 87 ? -0.327 -7.872 -6.488 1.00 77.44 87 ASP A O 1
ATOM 697 N N . VAL A 1 88 ? -1.350 -6.019 -5.726 1.00 79.69 88 VAL A N 1
ATOM 698 C CA . VAL A 1 88 ? -0.989 -6.148 -4.318 1.00 79.69 88 VAL A CA 1
ATOM 699 C C . VAL A 1 88 ? -2.253 -6.070 -3.486 1.00 79.69 88 VAL A C 1
ATOM 701 O O . VAL A 1 88 ? -2.918 -5.033 -3.465 1.00 79.69 88 VAL A O 1
ATOM 704 N N . THR A 1 89 ? -2.556 -7.138 -2.753 1.00 85.31 89 THR A N 1
ATOM 705 C CA . THR A 1 89 ? -3.649 -7.141 -1.781 1.00 85.31 89 THR A CA 1
ATOM 706 C C . THR A 1 89 ? -3.099 -7.270 -0.368 1.00 85.31 89 THR A C 1
ATOM 708 O O . THR A 1 89 ? -2.395 -8.227 -0.064 1.00 85.31 89 THR A O 1
ATOM 711 N N . VAL A 1 90 ? -3.435 -6.326 0.515 1.00 86.69 90 VAL A N 1
ATOM 712 C CA . VAL A 1 90 ? -3.094 -6.387 1.946 1.00 86.69 90 VAL A CA 1
ATOM 713 C C . VAL A 1 90 ? -4.313 -6.190 2.829 1.00 86.69 90 VAL A C 1
ATOM 715 O O . VAL A 1 90 ? -5.274 -5.513 2.454 1.00 86.69 90 VAL A O 1
ATOM 718 N N . TYR A 1 91 ? -4.237 -6.731 4.041 1.00 88.56 91 TYR A N 1
ATOM 719 C CA . TYR A 1 91 ? -5.273 -6.603 5.055 1.00 88.56 91 TYR A CA 1
ATOM 720 C C . TYR A 1 91 ? -4.698 -5.999 6.341 1.00 88.56 91 TYR A C 1
ATOM 722 O O . TYR A 1 91 ? -3.615 -6.383 6.773 1.00 88.56 91 TYR A O 1
ATOM 730 N N . ASP A 1 92 ? -5.433 -5.085 6.981 1.00 89.88 92 ASP A N 1
ATOM 731 C CA . ASP A 1 92 ? -5.183 -4.690 8.374 1.00 89.88 92 ASP A CA 1
ATOM 732 C C . ASP A 1 92 ? -6.346 -5.134 9.261 1.00 89.88 92 ASP A C 1
ATOM 734 O O . ASP A 1 92 ? -7.391 -4.476 9.318 1.00 89.88 92 ASP A O 1
ATOM 738 N N . TYR A 1 93 ? -6.132 -6.245 9.967 1.00 88.69 93 TYR A N 1
ATOM 739 C CA . TYR A 1 93 ? -7.057 -6.804 10.955 1.00 88.69 93 TYR A CA 1
ATOM 740 C C . TYR A 1 93 ? -6.819 -6.284 12.376 1.00 88.69 93 TYR A C 1
ATOM 742 O O . TYR A 1 93 ? -7.451 -6.780 13.309 1.00 88.69 93 TYR A O 1
ATOM 750 N N . SER A 1 94 ? -5.897 -5.333 12.583 1.00 88.50 94 SER A N 1
ATOM 751 C CA . SER A 1 94 ? -5.631 -4.839 13.934 1.00 88.50 94 SER A CA 1
ATOM 752 C C . SER A 1 94 ? -6.884 -4.213 14.557 1.00 88.50 94 SER A C 1
ATOM 754 O O . SER A 1 94 ? -7.797 -3.781 13.856 1.00 88.50 94 SER A O 1
ATOM 756 N N . SER A 1 95 ? -6.928 -4.104 15.879 1.00 89.12 95 SER A N 1
ATOM 757 C CA . SER A 1 95 ? -7.991 -3.366 16.572 1.00 89.12 95 SER A CA 1
ATOM 758 C C . SER A 1 95 ? -7.696 -1.865 16.703 1.00 89.12 95 SER A C 1
ATOM 760 O O . SER A 1 95 ? -8.376 -1.182 17.465 1.00 89.12 95 SER A O 1
ATOM 762 N N . ASP A 1 96 ? -6.663 -1.362 16.019 1.00 91.56 96 ASP A N 1
ATOM 763 C CA . ASP A 1 96 ? -6.236 0.036 16.131 1.00 91.56 96 ASP A CA 1
ATOM 764 C C . ASP A 1 96 ? -7.219 0.963 15.421 1.00 91.56 96 ASP A C 1
ATOM 766 O O . ASP A 1 96 ? -7.712 0.644 14.330 1.00 91.56 96 ASP A O 1
ATOM 770 N N . GLU A 1 97 ? -7.426 2.129 16.025 1.00 93.06 97 GLU A N 1
ATOM 771 C CA . GLU A 1 97 ? -8.227 3.222 15.485 1.00 93.06 97 GLU A CA 1
ATOM 772 C C . GLU A 1 97 ? -7.302 4.317 14.973 1.00 93.06 97 GLU A C 1
ATOM 774 O O . GLU A 1 97 ? -6.423 4.778 15.700 1.00 93.06 97 GLU A O 1
ATOM 779 N N . TYR A 1 98 ? -7.466 4.705 13.710 1.00 94.06 98 TYR A N 1
ATOM 780 C CA . TYR A 1 98 ? -6.575 5.669 13.071 1.00 94.06 98 TYR A CA 1
ATOM 781 C C . TYR A 1 98 ? -7.189 6.280 11.808 1.00 94.06 98 TYR A C 1
ATOM 783 O O . TYR A 1 98 ? -8.162 5.764 11.251 1.00 94.06 98 TYR A O 1
ATOM 791 N N . THR A 1 99 ? -6.594 7.372 11.334 1.00 95.12 99 THR A N 1
ATOM 792 C CA . THR A 1 99 ? -6.947 8.039 10.075 1.00 95.12 99 THR A CA 1
ATOM 793 C C . THR A 1 99 ? -5.746 8.084 9.138 1.00 95.12 99 THR A C 1
ATOM 795 O O . THR A 1 99 ? -4.672 8.513 9.536 1.00 95.12 99 THR A O 1
ATOM 798 N N . VAL A 1 100 ? -5.913 7.649 7.895 1.00 95.06 100 VAL A N 1
ATOM 799 C CA . VAL A 1 100 ? -4.872 7.600 6.863 1.00 95.06 100 VAL A CA 1
ATOM 800 C C . VAL A 1 100 ? -5.211 8.617 5.790 1.00 95.06 100 VAL A C 1
ATOM 802 O O . VAL A 1 100 ? -6.327 8.589 5.267 1.00 95.06 100 VAL A O 1
ATOM 805 N N . ASN A 1 101 ? -4.242 9.462 5.440 1.00 95.38 101 ASN A N 1
ATOM 806 C CA . ASN A 1 101 ? -4.369 10.400 4.327 1.00 95.38 101 ASN A CA 1
ATOM 807 C C . ASN A 1 101 ? -3.457 10.049 3.135 1.00 95.38 101 ASN A C 1
ATOM 809 O O . ASN A 1 101 ? -3.672 10.528 2.022 1.00 95.38 101 ASN A O 1
ATOM 813 N N . HIS A 1 102 ? -2.470 9.171 3.336 1.00 93.56 102 HIS A N 1
ATOM 814 C CA . HIS A 1 102 ? -1.560 8.710 2.292 1.00 93.56 102 HIS A CA 1
ATOM 815 C C . HIS A 1 102 ? -1.279 7.206 2.411 1.00 93.56 102 HIS A C 1
ATOM 817 O O . HIS A 1 102 ? -1.066 6.676 3.503 1.00 93.56 102 HIS A O 1
ATOM 823 N N . LEU A 1 103 ? -1.238 6.524 1.268 1.00 92.00 103 LEU A N 1
ATOM 824 C CA . LEU A 1 103 ? -0.749 5.155 1.134 1.00 92.00 103 LEU A CA 1
ATOM 825 C C . LEU A 1 103 ? 0.490 5.142 0.250 1.00 92.00 103 LEU A C 1
ATOM 827 O O . LEU A 1 103 ? 0.489 5.759 -0.813 1.00 92.00 103 LEU A O 1
ATOM 831 N N . VAL A 1 104 ? 1.523 4.413 0.657 1.00 87.81 104 VAL A N 1
ATOM 832 C CA . VAL A 1 104 ? 2.748 4.254 -0.136 1.00 87.81 104 VAL A CA 1
ATOM 833 C C . VAL A 1 104 ? 2.975 2.781 -0.428 1.00 87.81 104 VAL A C 1
ATOM 835 O O . VAL A 1 104 ? 3.019 1.967 0.491 1.00 87.81 104 VAL A O 1
ATOM 838 N N . LEU A 1 105 ? 3.126 2.452 -1.707 1.00 84.12 105 LEU A N 1
ATOM 839 C CA . LEU A 1 105 ? 3.573 1.147 -2.174 1.00 84.12 105 LEU A CA 1
ATOM 840 C C . LEU A 1 105 ? 5.087 1.187 -2.349 1.00 84.12 105 LEU A C 1
ATOM 842 O O . LEU A 1 105 ? 5.609 2.066 -3.046 1.00 84.12 105 LEU A O 1
ATOM 846 N N . GLY A 1 106 ? 5.790 0.246 -1.729 1.00 80.94 106 GLY A N 1
ATOM 847 C CA . GLY A 1 106 ? 7.242 0.300 -1.677 1.00 80.94 106 GLY A CA 1
ATOM 848 C C . GLY A 1 106 ? 7.919 -1.039 -1.453 1.00 80.94 106 GLY A C 1
ATOM 849 O O . GLY A 1 106 ? 7.293 -2.098 -1.432 1.00 80.94 106 GLY A O 1
ATOM 850 N N . HIS A 1 107 ? 9.223 -0.932 -1.249 1.00 78.12 107 HIS A N 1
ATOM 851 C CA . HIS A 1 107 ? 10.100 -1.974 -0.745 1.00 78.12 107 HIS A CA 1
ATOM 852 C C . HIS A 1 107 ? 10.724 -1.512 0.574 1.00 78.12 107 HIS A C 1
ATOM 854 O O . HIS A 1 107 ? 11.089 -0.341 0.715 1.00 78.12 107 HIS A O 1
ATOM 860 N N . ALA A 1 108 ? 10.877 -2.435 1.517 1.00 74.31 108 ALA A N 1
ATOM 861 C CA . ALA A 1 108 ? 11.634 -2.247 2.743 1.00 74.31 108 ALA A CA 1
ATOM 862 C C . ALA A 1 108 ? 12.579 -3.422 2.992 1.00 74.31 108 ALA A C 1
ATOM 864 O O . ALA A 1 108 ? 12.221 -4.589 2.797 1.00 74.31 108 ALA A O 1
ATOM 865 N N . ASN A 1 109 ? 13.756 -3.124 3.542 1.00 73.94 109 ASN A N 1
ATOM 866 C CA . ASN A 1 109 ? 14.603 -4.153 4.127 1.00 73.94 109 ASN A CA 1
ATOM 867 C C . ASN A 1 109 ? 13.976 -4.645 5.444 1.00 73.94 109 ASN A C 1
ATOM 869 O O . ASN A 1 109 ? 14.087 -3.984 6.473 1.00 73.94 109 ASN A O 1
ATOM 873 N N . LEU A 1 110 ? 13.343 -5.821 5.440 1.00 71.81 110 LEU A N 1
ATOM 874 C CA . LEU A 1 110 ? 12.662 -6.360 6.627 1.00 71.81 110 LEU A CA 1
ATOM 875 C C . LEU A 1 110 ? 13.611 -6.645 7.807 1.00 71.81 110 LEU A C 1
ATOM 877 O O . LEU A 1 110 ? 13.169 -6.628 8.953 1.00 71.81 110 LEU A O 1
ATOM 881 N N . ALA A 1 111 ? 14.905 -6.868 7.551 1.00 70.62 111 ALA A N 1
ATOM 882 C CA . ALA A 1 111 ? 15.912 -7.036 8.601 1.00 70.62 111 ALA A CA 1
ATOM 883 C C . ALA A 1 111 ? 16.377 -5.694 9.200 1.00 70.62 111 ALA A C 1
ATOM 885 O O . ALA A 1 111 ? 16.957 -5.669 10.285 1.00 70.62 111 ALA A O 1
ATOM 886 N N . ALA A 1 112 ? 16.127 -4.578 8.508 1.00 68.44 112 ALA A N 1
ATOM 887 C CA . ALA A 1 112 ? 16.522 -3.237 8.921 1.00 68.44 112 ALA A CA 1
ATOM 888 C C . ALA A 1 112 ? 15.547 -2.176 8.370 1.00 68.44 112 ALA A C 1
ATOM 890 O O . ALA A 1 112 ? 15.925 -1.319 7.574 1.00 68.44 112 ALA A O 1
ATOM 891 N N . MET A 1 113 ? 14.282 -2.217 8.809 1.00 65.94 113 MET A N 1
ATOM 892 C CA . MET A 1 113 ? 13.192 -1.407 8.226 1.00 65.94 113 MET A CA 1
ATOM 893 C C . MET A 1 113 ? 13.402 0.114 8.290 1.00 65.94 113 MET A C 1
ATOM 895 O O . MET A 1 113 ? 12.694 0.849 7.616 1.00 65.94 113 MET A O 1
ATOM 899 N N . TYR A 1 114 ? 14.347 0.610 9.089 1.00 64.62 114 TYR A N 1
ATOM 900 C CA . TYR A 1 114 ? 14.633 2.044 9.211 1.00 64.62 114 TYR A CA 1
ATOM 901 C C . TYR A 1 114 ? 15.818 2.519 8.360 1.00 64.62 114 TYR A C 1
ATOM 903 O O . TYR A 1 114 ? 16.128 3.707 8.368 1.00 64.62 114 TYR A O 1
ATOM 911 N N . THR A 1 115 ? 16.513 1.621 7.656 1.00 63.28 115 THR A N 1
ATOM 912 C CA . THR A 1 115 ? 17.750 1.971 6.936 1.00 63.28 115 THR A CA 1
ATOM 913 C C . THR A 1 115 ? 17.545 2.107 5.436 1.00 63.28 1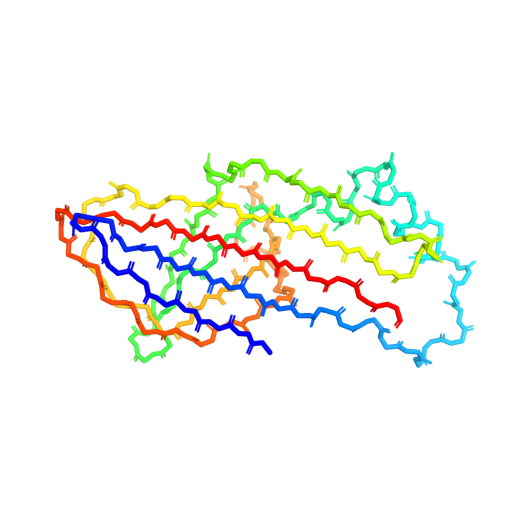15 THR A C 1
ATOM 915 O O . THR A 1 115 ? 18.148 2.980 4.815 1.00 63.28 115 THR A O 1
ATOM 918 N N . TYR A 1 116 ? 16.695 1.264 4.849 1.00 58.66 116 TYR A N 1
ATOM 919 C CA . TYR A 1 116 ? 16.457 1.256 3.414 1.00 58.66 116 TYR A CA 1
ATOM 920 C C . TYR A 1 116 ? 15.000 0.951 3.093 1.00 58.66 116 TYR A C 1
ATOM 922 O O . TYR A 1 116 ? 14.567 -0.201 3.132 1.00 58.66 116 TYR A O 1
ATOM 930 N N . ASN A 1 117 ? 14.284 2.014 2.733 1.00 70.50 117 ASN A N 1
ATOM 931 C CA . ASN A 1 117 ? 12.911 1.977 2.262 1.00 70.50 117 ASN A CA 1
ATOM 932 C C . ASN A 1 117 ? 12.835 2.736 0.936 1.00 70.50 117 ASN A C 1
ATOM 934 O O . ASN A 1 117 ? 13.261 3.890 0.846 1.00 70.50 117 ASN A O 1
ATOM 938 N N . ARG A 1 118 ? 12.289 2.101 -0.099 1.00 75.31 118 ARG A N 1
ATOM 939 C CA . ARG A 1 118 ? 12.085 2.708 -1.416 1.00 75.31 118 ARG A CA 1
ATOM 940 C C . ARG A 1 118 ? 10.589 2.832 -1.680 1.00 75.31 118 ARG A C 1
ATOM 942 O O . ARG A 1 118 ? 9.887 1.829 -1.737 1.00 75.31 118 ARG A O 1
ATOM 949 N N . ALA A 1 119 ? 10.112 4.059 -1.866 1.00 76.94 119 ALA A N 1
ATOM 950 C CA . ALA A 1 119 ? 8.750 4.325 -2.321 1.00 76.94 119 ALA A CA 1
ATOM 951 C C . ALA A 1 119 ? 8.680 4.231 -3.854 1.00 76.94 119 ALA A C 1
ATOM 953 O O . ALA A 1 119 ? 9.476 4.870 -4.543 1.00 76.94 119 ALA A O 1
ATOM 954 N N . TYR A 1 120 ? 7.728 3.463 -4.388 1.00 75.75 120 TYR A N 1
ATOM 955 C CA . TYR A 1 120 ? 7.491 3.358 -5.834 1.00 75.75 120 TYR A CA 1
ATOM 956 C C . TYR A 1 120 ? 6.313 4.213 -6.288 1.00 75.75 120 TYR A C 1
ATOM 958 O O . TYR A 1 120 ? 6.378 4.877 -7.321 1.00 75.75 120 TYR A O 1
ATOM 966 N N . CYS A 1 121 ? 5.218 4.179 -5.530 1.00 80.44 121 CYS A N 1
ATOM 967 C CA . CYS A 1 121 ? 4.010 4.945 -5.804 1.00 80.44 121 CYS A CA 1
ATOM 968 C C . CYS A 1 121 ? 3.378 5.402 -4.495 1.00 80.44 121 CYS A C 1
ATOM 970 O O . CYS A 1 121 ? 3.378 4.679 -3.502 1.00 80.44 121 CYS A O 1
ATOM 972 N N . GLU A 1 122 ? 2.792 6.591 -4.526 1.00 87.62 122 GLU A N 1
ATOM 973 C CA . GLU A 1 122 ? 2.085 7.185 -3.402 1.00 87.62 122 GLU A CA 1
ATOM 974 C C . GLU A 1 122 ? 0.689 7.606 -3.851 1.00 87.62 122 GLU A C 1
ATOM 976 O O . GLU A 1 122 ? 0.515 8.137 -4.951 1.00 87.62 122 GLU A O 1
ATOM 981 N N . ALA A 1 123 ? -0.300 7.347 -3.001 1.00 87.94 123 ALA A N 1
ATOM 982 C CA . ALA A 1 123 ? -1.692 7.660 -3.244 1.00 87.94 123 ALA A CA 1
ATOM 983 C C . ALA A 1 123 ? -2.289 8.444 -2.078 1.00 87.94 123 ALA A C 1
ATOM 985 O O . ALA A 1 123 ? -2.293 7.966 -0.944 1.00 87.94 123 ALA A O 1
ATOM 986 N N . SER A 1 124 ? -2.850 9.617 -2.367 1.00 91.62 124 SER A N 1
ATOM 987 C CA . SER A 1 124 ? -3.703 10.325 -1.414 1.00 91.62 124 SER A CA 1
ATOM 988 C C . SER A 1 124 ? -5.013 9.564 -1.234 1.00 91.62 124 SER A C 1
ATOM 990 O O . SER A 1 124 ? -5.666 9.184 -2.211 1.00 91.62 124 SER A O 1
ATOM 992 N N . VAL A 1 125 ? -5.394 9.342 0.017 1.00 92.12 125 VAL A N 1
ATOM 993 C CA . VAL A 1 125 ? -6.613 8.637 0.416 1.00 92.12 125 VAL A CA 1
ATOM 994 C C . VAL A 1 125 ? -7.295 9.387 1.555 1.00 92.12 125 VAL A C 1
ATOM 996 O O . VAL A 1 125 ? -6.709 10.280 2.146 1.00 92.12 125 VAL A O 1
ATOM 999 N N . ASP A 1 126 ? -8.525 9.011 1.881 1.00 92.75 126 ASP A N 1
ATOM 1000 C CA . ASP A 1 126 ? -9.177 9.419 3.125 1.00 92.75 126 ASP A CA 1
ATOM 1001 C C . ASP A 1 126 ? -9.802 8.172 3.746 1.00 92.75 126 ASP A C 1
ATOM 1003 O O . ASP A 1 126 ? -10.807 7.636 3.262 1.00 92.75 126 ASP A O 1
ATOM 1007 N N . ILE A 1 127 ? -9.126 7.626 4.757 1.00 92.69 127 ILE A N 1
ATOM 1008 C CA . ILE A 1 127 ? -9.557 6.410 5.438 1.00 92.69 127 ILE A CA 1
ATOM 1009 C C . ILE A 1 127 ? -9.527 6.655 6.934 1.00 92.69 127 ILE A C 1
ATOM 1011 O O . ILE A 1 127 ? -8.473 6.679 7.549 1.00 92.69 127 ILE A O 1
ATOM 1015 N N . THR A 1 128 ? -10.693 6.724 7.555 1.00 93.25 128 THR A N 1
ATOM 1016 C CA . THR A 1 128 ? -10.814 6.510 9.003 1.00 93.25 128 THR A CA 1
ATOM 1017 C C . THR A 1 128 ? -11.018 5.020 9.259 1.00 93.25 128 THR A C 1
ATOM 1019 O O . THR A 1 128 ? -11.783 4.406 8.522 1.00 93.25 128 THR A O 1
ATOM 1022 N N . LYS A 1 129 ? -10.409 4.412 10.278 1.00 92.69 129 LYS A N 1
ATOM 1023 C CA . LYS A 1 129 ? -10.666 3.025 10.701 1.00 92.69 129 LYS A CA 1
ATOM 1024 C C . LYS A 1 129 ? -11.086 2.994 12.164 1.00 92.69 129 LYS A C 1
ATOM 1026 O O . LYS A 1 129 ? -10.393 3.549 13.008 1.00 92.69 129 LYS A O 1
ATOM 1031 N N . ASN A 1 130 ? -12.201 2.319 12.439 1.00 92.62 130 ASN A N 1
ATOM 1032 C CA . ASN A 1 130 ? -12.698 2.089 13.795 1.00 92.62 130 ASN A CA 1
ATOM 1033 C C . ASN A 1 130 ? -12.288 0.702 14.313 1.00 92.62 130 ASN A C 1
ATOM 1035 O O . ASN A 1 130 ? -12.028 -0.210 13.528 1.00 92.62 130 ASN A O 1
ATOM 1039 N N . LYS A 1 131 ? -12.360 0.498 15.632 1.00 88.75 131 LYS A N 1
ATOM 1040 C CA . LYS A 1 131 ? -11.885 -0.716 16.328 1.00 88.75 131 LYS A CA 1
ATOM 1041 C C . LYS A 1 131 ? -12.454 -2.054 15.829 1.00 88.75 131 LYS A C 1
ATOM 1043 O O . LYS A 1 131 ? -11.802 -3.085 15.951 1.00 88.75 131 LYS A O 1
ATOM 1048 N N . LEU A 1 132 ? -13.689 -2.059 15.320 1.00 87.88 132 LEU A N 1
ATOM 1049 C CA . LEU A 1 132 ? -14.391 -3.261 14.829 1.00 87.88 132 LEU A CA 1
ATOM 1050 C C . LEU A 1 132 ? -14.374 -3.392 13.298 1.00 87.88 132 LEU A C 1
ATOM 1052 O O . LEU A 1 132 ? -15.066 -4.252 12.745 1.00 87.88 132 LEU A O 1
ATOM 1056 N N . GLU A 1 133 ? -13.649 -2.511 12.614 1.00 89.06 133 GLU A N 1
ATOM 1057 C CA . GLU A 1 133 ? -13.490 -2.524 11.166 1.00 89.06 133 GLU A CA 1
ATOM 1058 C C . GLU A 1 133 ? -12.119 -3.087 10.794 1.00 89.06 133 GLU A C 1
ATOM 1060 O O . GLU A 1 133 ? -11.147 -2.927 11.527 1.00 89.06 133 GLU A O 1
ATOM 1065 N N . TYR A 1 134 ? -12.032 -3.705 9.622 1.00 90.31 134 TYR A N 1
ATOM 1066 C CA . TYR A 1 134 ? -10.752 -4.054 9.013 1.00 90.31 134 TYR A CA 1
ATOM 1067 C C . TYR A 1 134 ? -10.622 -3.382 7.649 1.00 90.31 134 TYR A C 1
ATOM 1069 O O . TYR A 1 134 ? -11.625 -3.092 6.980 1.00 90.31 134 TYR A O 1
ATOM 1077 N N . ILE A 1 135 ? -9.381 -3.115 7.248 1.00 91.00 135 ILE A N 1
ATOM 1078 C CA . ILE A 1 135 ? -9.071 -2.545 5.936 1.00 91.00 135 ILE A CA 1
ATOM 1079 C C . ILE A 1 135 ? -8.593 -3.660 5.016 1.00 91.00 135 ILE A C 1
ATOM 1081 O O . ILE A 1 135 ? -7.802 -4.508 5.415 1.00 91.00 135 ILE A O 1
ATOM 1085 N N . GLU A 1 136 ? -9.059 -3.624 3.776 1.00 91.94 136 GLU A N 1
ATOM 1086 C CA . GLU A 1 136 ? -8.528 -4.402 2.662 1.00 91.94 136 GLU A CA 1
ATOM 1087 C C . GLU A 1 136 ? -8.061 -3.416 1.590 1.00 91.94 136 GLU A C 1
ATOM 1089 O O . GLU A 1 136 ? -8.872 -2.653 1.067 1.00 91.94 136 GLU A O 1
ATOM 1094 N N . ILE A 1 137 ? -6.774 -3.413 1.261 1.00 91.12 137 ILE A N 1
ATOM 1095 C CA . ILE A 1 137 ? -6.200 -2.559 0.216 1.00 91.12 137 ILE A CA 1
ATOM 1096 C C . ILE A 1 137 ? -5.867 -3.453 -0.969 1.00 91.12 137 ILE A C 1
ATOM 1098 O O . ILE A 1 137 ? -5.091 -4.386 -0.820 1.00 91.12 137 ILE A O 1
ATOM 1102 N N . ASN A 1 138 ? -6.441 -3.155 -2.130 1.00 90.19 138 ASN A N 1
ATOM 1103 C CA . ASN A 1 138 ? -6.093 -3.766 -3.406 1.00 90.19 138 ASN A CA 1
ATOM 1104 C C . ASN A 1 138 ? -5.467 -2.688 -4.289 1.00 90.19 138 ASN A C 1
ATOM 1106 O O . ASN A 1 138 ? -6.128 -1.708 -4.641 1.00 90.19 138 ASN A O 1
ATOM 1110 N N . TRP A 1 139 ? -4.201 -2.865 -4.637 1.00 88.00 139 TRP A N 1
ATOM 1111 C CA . TRP A 1 139 ? -3.427 -1.916 -5.416 1.00 88.00 139 TRP A CA 1
ATOM 1112 C C . TRP A 1 139 ? -2.930 -2.581 -6.695 1.00 88.00 139 TRP A C 1
ATOM 1114 O O . TRP A 1 139 ? -2.071 -3.454 -6.643 1.00 88.00 139 TRP A O 1
ATOM 1124 N N . ARG A 1 140 ? -3.433 -2.127 -7.845 1.00 85.38 140 ARG A N 1
ATOM 1125 C CA . ARG A 1 140 ? -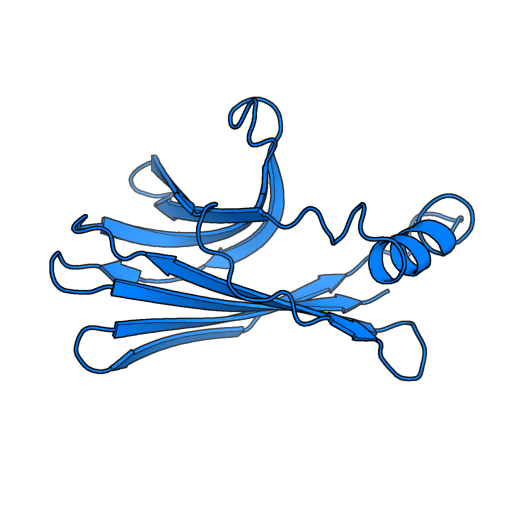2.894 -2.469 -9.162 1.00 85.38 140 ARG A CA 1
ATOM 1126 C C . ARG A 1 140 ? -1.880 -1.424 -9.605 1.00 85.38 140 ARG A C 1
ATOM 1128 O O . ARG A 1 140 ? -2.226 -0.262 -9.834 1.00 85.38 140 ARG A O 1
ATOM 1135 N N . LEU A 1 141 ? -0.626 -1.830 -9.734 1.00 78.81 141 LEU A N 1
ATOM 1136 C CA . LEU A 1 141 ? 0.449 -1.006 -10.266 1.00 78.81 141 LEU A CA 1
ATOM 1137 C C . LEU A 1 141 ? 0.707 -1.383 -11.723 1.00 78.81 141 LEU A C 1
ATOM 1139 O O . LEU A 1 141 ? 1.232 -2.456 -11.992 1.00 78.81 141 LEU A O 1
ATOM 1143 N N . TRP A 1 142 ? 0.396 -0.487 -12.656 1.00 75.88 142 TRP A N 1
ATOM 1144 C CA . TRP A 1 142 ? 0.822 -0.612 -14.048 1.00 75.88 142 TRP A CA 1
ATOM 1145 C C . TRP A 1 142 ? 2.251 -0.095 -14.210 1.00 75.88 142 TRP A C 1
ATOM 1147 O O . TRP A 1 142 ? 2.574 1.000 -13.752 1.00 75.88 142 TRP A O 1
ATOM 1157 N N . ILE A 1 143 ? 3.089 -0.846 -14.906 1.00 71.19 143 ILE A N 1
ATOM 1158 C CA . ILE A 1 143 ? 4.474 -0.512 -15.226 1.00 71.19 143 ILE A CA 1
ATOM 1159 C C . ILE A 1 143 ? 4.527 -0.248 -16.729 1.00 71.19 143 ILE A C 1
ATOM 1161 O O . ILE A 1 143 ? 4.201 -1.133 -17.517 1.00 71.19 143 ILE A O 1
ATOM 1165 N N . LYS A 1 144 ? 4.897 0.979 -17.109 1.00 63.28 144 LYS A N 1
ATOM 1166 C CA . LYS A 1 144 ? 4.990 1.421 -18.508 1.00 63.28 144 LYS A CA 1
ATOM 1167 C C . LYS A 1 144 ? 6.406 1.903 -18.832 1.00 63.28 144 LYS A C 1
ATOM 1169 O O . LYS A 1 144 ? 6.937 2.743 -18.092 1.00 63.28 144 LYS A O 1
ATOM 1174 N N . GLY A 1 145 ? 6.981 1.395 -19.924 1.00 54.81 145 GLY A N 1
ATOM 1175 C CA . GLY A 1 145 ? 8.257 1.855 -20.506 1.00 54.81 145 GLY A CA 1
ATOM 1176 C C . GLY A 1 145 ? 8.180 3.150 -21.320 1.00 54.81 145 GLY A C 1
ATOM 1177 O O . GLY A 1 145 ? 7.068 3.696 -21.512 1.00 54.81 145 GLY A O 1
#

Foldseek 3Di:
DDWDWDDDPQETEIEAEEEFEDDPPDPPPDDDPVCCVVCCLVPVDPVVQQQWKWFDDPVVGDIDIFRDAFPDFDWDADPVRFKIKTKTKTKDPALDWDWGQKMFGWGADPVCRPPDIGTRDMDGDTDTHHRSHMYIYIYMYMYGD

Sequence (145 aa):
MTVRVVKKGRVKKVLIESVLRLNKKNKSIDYGLCDSVGRAIHDYSDVAEINIIWLRNTEQAWEKYITKDMGNFNVSSGGDLTDAWVDVTVYDYSSDEYTVNHLVLGHANLAAMYTYNRAYCEASVDITKNKLEYIEINWRLW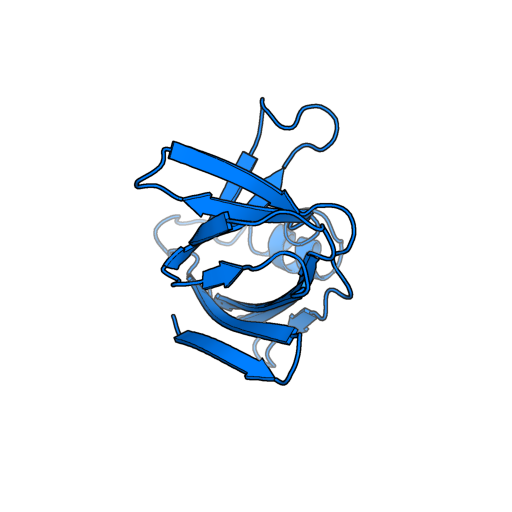IKG

pLDDT: mean 71.65, std 20.77, range [29.81, 95.38]